Protein AF-A0A356AMN8-F1 (afdb_monomer_lite)

Sequence (104 aa):
RDRADRPEYNVKINVAVAFSNRNHLIEYYHNSSWLEHGGAPDKAARNAFVYQIDSYLKQTGKYNKNESKITFSDVEDCLILVISSFSNRTSYENQTKKAITNRG

Secondary structure (DSSP, 8-state):
---TTSPP--EEEEEEEEE-SS--EEEEEETTEE-TT--HHHHHHHHHHHHHHHHHHHHTT-SPTTPPPPPSHHHHTTEEEEEEEEESS--BSSTT-S-B----

pLDDT: mean 79.96, std 16.84, range [36.5, 96.31]

Structure (mmCIF, N/CA/C/O backbone):
data_AF-A0A356AMN8-F1
#
_entry.id   AF-A0A356AMN8-F1
#
loop_
_atom_site.group_PDB
_atom_site.id
_atom_site.type_symbol
_atom_site.label_atom_id
_atom_site.label_alt_id
_atom_site.label_comp_id
_atom_site.label_asym_id
_atom_site.label_entity_id
_atom_site.label_seq_id
_atom_site.pdbx_PDB_ins_code
_atom_site.Cartn_x
_atom_site.Cartn_y
_atom_site.Cartn_z
_atom_site.occupancy
_atom_site.B_iso_or_equiv
_atom_site.auth_seq_id
_atom_site.auth_comp_id
_atom_site.auth_asym_id
_atom_site.auth_atom_id
_atom_site.pdbx_PDB_model_num
ATOM 1 N N . ARG A 1 1 ? -5.422 4.372 -20.126 1.00 47.56 1 ARG A N 1
ATOM 2 C CA . ARG A 1 1 ? -5.051 4.524 -21.550 1.00 47.56 1 ARG A CA 1
ATOM 3 C C . ARG A 1 1 ? -4.633 5.967 -21.730 1.00 47.56 1 ARG A C 1
ATOM 5 O O . ARG A 1 1 ? -5.462 6.840 -21.503 1.00 47.56 1 ARG A O 1
ATOM 12 N N . ASP A 1 2 ? -3.364 6.191 -22.043 1.00 54.00 2 ASP A N 1
ATOM 13 C CA . ASP A 1 2 ? -2.848 7.537 -22.290 1.00 54.00 2 ASP A CA 1
ATOM 14 C C . ASP A 1 2 ? -3.370 8.088 -23.625 1.00 54.00 2 ASP A C 1
ATOM 16 O O . ASP A 1 2 ? -4.048 7.374 -24.376 1.00 54.00 2 ASP A O 1
ATOM 20 N N . ARG A 1 3 ? -3.104 9.376 -23.900 1.00 56.56 3 ARG A N 1
ATOM 21 C CA . ARG A 1 3 ? -3.487 10.030 -25.162 1.00 56.56 3 ARG A CA 1
ATOM 22 C C . ARG A 1 3 ? -3.078 9.172 -26.368 1.00 56.56 3 ARG A C 1
ATOM 24 O O . ARG A 1 3 ? -2.061 8.488 -26.340 1.00 56.56 3 ARG A O 1
ATOM 31 N N . ALA A 1 4 ? -3.867 9.244 -27.440 1.00 64.19 4 ALA A N 1
ATOM 32 C CA . ALA A 1 4 ? -3.695 8.421 -28.640 1.00 64.19 4 ALA A CA 1
ATOM 33 C C . ALA A 1 4 ? -2.342 8.607 -29.362 1.00 64.19 4 ALA A C 1
ATOM 35 O O . ALA A 1 4 ? -1.966 7.757 -30.161 1.00 64.19 4 ALA A O 1
ATOM 36 N N . ASP A 1 5 ? -1.620 9.695 -29.080 1.00 67.06 5 ASP A N 1
ATOM 37 C CA . ASP A 1 5 ? -0.280 10.000 -29.591 1.00 67.06 5 ASP A CA 1
ATOM 38 C C . ASP A 1 5 ? 0.854 9.412 -28.737 1.00 67.06 5 ASP A C 1
ATOM 40 O O . ASP A 1 5 ? 2.021 9.495 -29.126 1.00 67.06 5 ASP A O 1
ATOM 44 N N . ARG A 1 6 ? 0.543 8.807 -27.582 1.00 59.50 6 ARG A N 1
ATOM 45 C CA . ARG A 1 6 ? 1.538 8.132 -26.753 1.00 59.50 6 ARG A CA 1
ATOM 46 C C . ARG A 1 6 ? 1.618 6.643 -27.098 1.00 59.50 6 ARG A C 1
ATOM 48 O O . ARG A 1 6 ? 0.591 5.982 -27.241 1.00 59.50 6 ARG A O 1
ATOM 55 N N . PRO A 1 7 ? 2.839 6.096 -27.208 1.00 64.75 7 PRO A N 1
ATOM 56 C CA . PRO A 1 7 ? 3.034 4.664 -27.386 1.00 64.75 7 PRO A CA 1
ATOM 57 C C . PRO A 1 7 ? 2.413 3.888 -26.223 1.00 64.75 7 PRO A C 1
ATOM 59 O O . PRO A 1 7 ? 2.426 4.352 -25.083 1.00 64.75 7 PRO A O 1
ATOM 62 N N . GLU A 1 8 ? 1.886 2.702 -26.524 1.00 64.25 8 GLU A N 1
ATOM 63 C CA . GLU A 1 8 ? 1.116 1.911 -25.570 1.00 64.25 8 GLU A CA 1
ATOM 64 C C . GLU A 1 8 ? 1.927 1.599 -24.303 1.00 64.25 8 GLU A C 1
ATOM 66 O O . GLU A 1 8 ? 2.985 0.956 -24.332 1.00 64.25 8 GLU A O 1
ATOM 71 N N . TYR A 1 9 ? 1.416 2.091 -23.178 1.00 65.56 9 TYR A N 1
ATOM 72 C CA . TYR A 1 9 ? 1.983 1.868 -21.862 1.00 65.56 9 TYR A CA 1
ATOM 73 C C . TYR A 1 9 ? 1.262 0.695 -21.197 1.00 65.56 9 TYR A C 1
ATOM 75 O O . TYR A 1 9 ? 0.162 0.843 -20.662 1.00 65.56 9 TYR A O 1
ATOM 83 N N . ASN A 1 10 ? 1.887 -0.481 -21.262 1.00 72.62 10 ASN A N 1
ATOM 84 C CA . ASN A 1 10 ? 1.346 -1.705 -20.685 1.00 72.62 10 ASN A CA 1
ATOM 85 C C . ASN A 1 10 ? 1.927 -1.893 -19.287 1.00 72.62 10 ASN A C 1
ATOM 87 O O . ASN A 1 10 ? 3.120 -2.166 -19.136 1.00 72.62 10 ASN A O 1
ATOM 91 N N . VAL A 1 11 ? 1.070 -1.746 -18.276 1.00 77.88 11 VAL A N 1
ATOM 92 C CA . VAL A 1 11 ? 1.398 -2.014 -16.874 1.00 77.88 11 VAL A CA 1
ATOM 93 C C . VAL A 1 11 ? 0.580 -3.177 -16.365 1.00 77.88 11 VAL A C 1
ATOM 95 O O . VAL A 1 11 ? -0.647 -3.170 -16.440 1.00 77.88 11 VAL A O 1
ATOM 98 N N . LYS A 1 12 ? 1.272 -4.141 -15.769 1.00 84.25 12 LYS A N 1
ATOM 99 C CA . LYS A 1 12 ? 0.672 -5.189 -14.953 1.00 84.25 12 LYS A CA 1
ATOM 100 C C . LYS A 1 12 ? 1.027 -4.927 -13.498 1.00 84.25 12 LYS A C 1
ATOM 102 O O . LYS A 1 12 ? 2.201 -4.771 -13.180 1.00 84.25 12 LYS A O 1
ATOM 107 N N . ILE A 1 13 ? 0.030 -4.897 -12.623 1.00 85.88 13 ILE A N 1
ATOM 108 C CA . ILE A 1 13 ? 0.229 -4.778 -11.176 1.00 85.88 13 ILE A CA 1
ATOM 109 C C . ILE A 1 13 ? -0.357 -6.025 -10.531 1.00 85.88 13 ILE A C 1
ATOM 111 O O . ILE A 1 13 ? -1.516 -6.355 -10.762 1.00 85.88 13 ILE A O 1
ATOM 115 N N . ASN A 1 14 ? 0.450 -6.706 -9.730 1.00 90.19 14 ASN A N 1
ATOM 116 C CA . ASN A 1 14 ? 0.009 -7.755 -8.826 1.00 90.19 14 ASN A CA 1
ATOM 117 C C . ASN A 1 14 ? 0.113 -7.211 -7.403 1.00 90.19 14 ASN A C 1
ATOM 119 O O . ASN A 1 14 ? 1.122 -6.601 -7.047 1.00 90.19 14 ASN A O 1
ATOM 123 N N . VAL A 1 15 ? -0.924 -7.428 -6.603 1.00 90.50 15 VAL A N 1
ATOM 124 C CA . VAL A 1 15 ? -0.991 -6.959 -5.218 1.00 90.50 15 VAL A CA 1
ATOM 125 C C . VAL A 1 15 ? -1.383 -8.133 -4.334 1.00 90.50 15 VAL A C 1
ATOM 127 O O . VAL A 1 15 ? -2.389 -8.788 -4.599 1.00 90.50 15 VAL A O 1
ATOM 130 N N . ALA A 1 16 ? -0.598 -8.384 -3.292 1.00 93.88 16 ALA A N 1
ATOM 131 C CA . ALA A 1 16 ? -0.950 -9.270 -2.193 1.00 93.88 16 ALA A CA 1
ATOM 132 C C . ALA A 1 16 ? -1.164 -8.421 -0.938 1.00 93.88 16 ALA A C 1
ATOM 134 O O . ALA A 1 16 ? -0.323 -7.585 -0.607 1.00 93.88 16 ALA A O 1
ATOM 135 N N . VAL A 1 17 ? -2.296 -8.626 -0.266 1.00 94.00 17 VAL A N 1
ATOM 136 C CA . VAL A 1 17 ? -2.671 -7.889 0.942 1.00 94.00 17 VAL A CA 1
ATOM 137 C C . VAL A 1 17 ? -3.186 -8.847 2.008 1.00 94.00 17 VAL A C 1
ATOM 139 O O . VAL A 1 17 ? -3.975 -9.746 1.711 1.00 94.00 17 VAL A O 1
ATOM 142 N N . ALA A 1 18 ? -2.757 -8.641 3.248 1.00 95.06 18 ALA A N 1
ATOM 143 C CA . ALA A 1 18 ? -3.308 -9.291 4.426 1.00 95.06 18 ALA A CA 1
ATOM 144 C C . ALA A 1 18 ? -3.225 -8.357 5.639 1.00 95.06 18 ALA A C 1
ATOM 146 O O . ALA A 1 18 ? -2.410 -7.436 5.670 1.00 95.06 18 ALA A O 1
ATOM 147 N N . PHE A 1 19 ? -4.051 -8.631 6.647 1.00 93.31 19 PHE A N 1
ATOM 148 C CA . PHE A 1 19 ? -3.935 -8.005 7.959 1.00 93.31 19 PHE A CA 1
ATOM 149 C C . PHE A 1 19 ? -3.379 -9.014 8.961 1.00 93.31 19 PHE A C 1
ATOM 151 O O . PHE A 1 19 ? -3.815 -10.167 8.991 1.00 93.31 19 PHE A O 1
ATOM 158 N N . SER A 1 20 ? -2.421 -8.590 9.777 1.00 93.25 20 SER A N 1
ATOM 159 C CA . SER A 1 20 ? -1.797 -9.410 10.813 1.00 93.25 20 SER A CA 1
ATOM 160 C C . SER A 1 20 ? -1.642 -8.598 12.090 1.00 93.25 20 SER A C 1
ATOM 162 O O . SER A 1 20 ? -1.251 -7.441 12.066 1.00 93.25 20 SER A O 1
ATOM 164 N N . ASN A 1 21 ? -1.929 -9.219 13.231 1.00 92.38 21 ASN A N 1
ATOM 165 C CA . ASN A 1 21 ? -1.728 -8.619 14.551 1.00 92.38 21 ASN A CA 1
ATOM 166 C C . ASN A 1 21 ? -0.333 -8.900 15.136 1.00 92.38 21 ASN A C 1
ATOM 168 O O . ASN A 1 21 ? -0.090 -8.600 16.302 1.00 92.38 21 ASN A O 1
ATOM 172 N N . ARG A 1 22 ? 0.552 -9.547 14.368 1.00 91.75 22 ARG A N 1
ATOM 173 C CA . ARG A 1 22 ? 1.898 -9.947 14.816 1.00 91.75 22 ARG A CA 1
ATOM 174 C C . ARG A 1 22 ? 3.011 -9.362 13.965 1.00 91.75 22 ARG A C 1
ATOM 176 O O . ARG A 1 22 ? 4.111 -9.152 14.463 1.00 91.75 22 ARG A O 1
ATOM 183 N N . ASN A 1 23 ? 2.750 -9.165 12.680 1.00 90.06 23 ASN A N 1
ATOM 184 C CA . ASN A 1 23 ? 3.764 -8.810 11.703 1.00 90.06 23 ASN A CA 1
ATOM 185 C C . ASN A 1 23 ? 3.208 -7.729 10.782 1.00 90.06 23 ASN A C 1
ATOM 187 O O . ASN A 1 23 ? 2.105 -7.886 10.269 1.00 90.06 23 ASN A O 1
ATOM 191 N N . HIS A 1 24 ? 4.003 -6.697 10.527 1.00 91.94 24 HIS A N 1
ATOM 192 C CA . HIS A 1 24 ? 3.777 -5.761 9.433 1.00 91.94 24 HIS A CA 1
ATOM 193 C C . HIS A 1 24 ? 4.854 -5.988 8.369 1.00 91.94 24 HIS A C 1
ATOM 195 O O . HIS A 1 24 ? 5.978 -6.386 8.687 1.00 91.94 24 HIS A O 1
ATOM 201 N N . LEU A 1 25 ? 4.509 -5.766 7.105 1.00 92.62 25 LEU A N 1
ATOM 202 C CA . LEU A 1 25 ? 5.456 -5.821 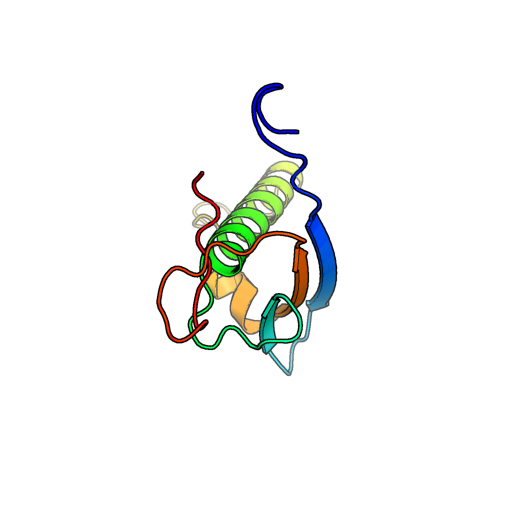5.994 1.00 92.62 25 LEU A CA 1
ATOM 203 C C . LEU A 1 25 ? 4.910 -4.988 4.843 1.00 92.62 25 LEU A C 1
ATOM 205 O O . LEU A 1 25 ? 3.792 -5.224 4.398 1.00 92.62 25 LEU A O 1
ATOM 209 N N . ILE A 1 26 ? 5.699 -4.051 4.328 1.00 92.06 26 ILE A N 1
ATOM 210 C CA . ILE A 1 26 ? 5.331 -3.277 3.145 1.00 92.06 26 ILE A CA 1
ATOM 211 C C . ILE A 1 26 ? 6.493 -3.326 2.161 1.00 92.06 26 ILE A C 1
ATOM 213 O O . ILE A 1 26 ? 7.563 -2.781 2.422 1.00 92.06 26 ILE A O 1
ATOM 217 N N . GLU A 1 27 ? 6.273 -3.968 1.019 1.00 91.50 27 GLU A N 1
ATOM 218 C CA . GLU A 1 27 ? 7.283 -4.119 -0.023 1.00 91.50 27 GLU A CA 1
ATOM 219 C C . GLU A 1 27 ? 6.731 -3.735 -1.392 1.00 91.50 27 GLU A C 1
ATOM 221 O O . GLU A 1 27 ? 5.632 -4.124 -1.803 1.00 91.50 27 GLU A O 1
ATOM 226 N N . TYR A 1 28 ? 7.546 -2.993 -2.135 1.00 89.56 28 TYR A N 1
ATOM 227 C CA . TYR A 1 28 ? 7.236 -2.580 -3.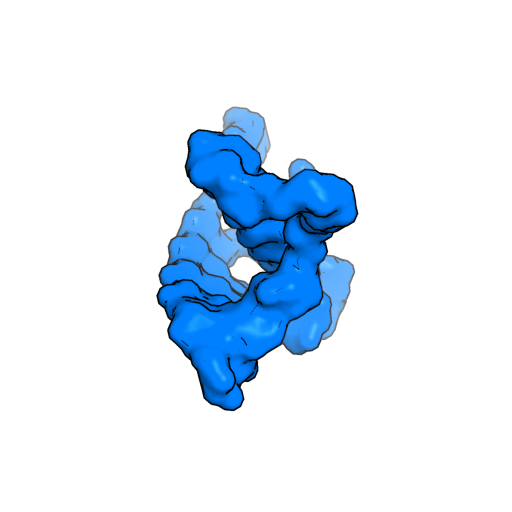492 1.00 89.56 28 TYR A CA 1
ATOM 228 C C . TYR A 1 28 ? 8.306 -3.108 -4.437 1.00 89.56 28 TYR A C 1
ATOM 230 O O . TYR A 1 28 ? 9.504 -2.910 -4.233 1.00 89.56 28 TYR A O 1
ATOM 238 N N . TYR A 1 29 ? 7.854 -3.744 -5.507 1.00 88.38 29 TYR A N 1
ATOM 239 C CA . TYR A 1 29 ? 8.681 -4.272 -6.572 1.00 88.38 29 TYR A CA 1
ATOM 240 C C . TYR A 1 29 ? 8.233 -3.699 -7.909 1.00 88.38 29 TYR A C 1
ATOM 242 O O . TYR A 1 29 ? 7.038 -3.540 -8.197 1.00 88.38 29 TYR A O 1
ATOM 250 N N . HIS A 1 30 ? 9.209 -3.429 -8.763 1.00 85.56 30 HIS A N 1
ATOM 251 C CA . HIS A 1 30 ? 8.966 -3.065 -10.144 1.00 85.56 30 HIS A CA 1
ATOM 252 C C . HIS A 1 30 ? 9.988 -3.717 -11.061 1.00 85.56 30 HIS A C 1
ATOM 254 O O . HIS A 1 30 ? 11.188 -3.583 -10.832 1.00 85.56 30 HIS A O 1
ATOM 260 N N . ASN A 1 31 ? 9.525 -4.415 -12.101 1.00 85.19 31 ASN A N 1
ATOM 261 C CA . ASN A 1 31 ? 10.387 -5.150 -13.030 1.00 85.19 31 ASN A CA 1
ATOM 262 C C . ASN A 1 31 ? 11.422 -6.013 -12.280 1.00 85.19 31 ASN A C 1
ATOM 264 O O . ASN A 1 31 ? 12.626 -5.944 -12.530 1.00 85.19 31 ASN A O 1
ATOM 268 N N . SER A 1 32 ? 10.930 -6.770 -11.293 1.00 81.44 32 SER A N 1
ATOM 269 C CA . SER A 1 32 ? 11.713 -7.627 -10.387 1.00 81.44 32 SER A CA 1
ATOM 270 C C . SER A 1 32 ? 12.757 -6.913 -9.516 1.00 81.44 32 SER A C 1
ATOM 272 O O . SER A 1 32 ? 13.544 -7.575 -8.848 1.00 81.44 32 SER A O 1
ATOM 274 N N . SER A 1 33 ? 12.773 -5.580 -9.491 1.00 80.25 33 SER A N 1
ATOM 275 C CA . SER A 1 33 ? 13.661 -4.787 -8.637 1.00 80.25 33 SER A CA 1
ATOM 276 C C . SER A 1 33 ? 12.907 -4.306 -7.402 1.00 80.25 33 SER A C 1
ATOM 278 O O . SER A 1 33 ? 11.793 -3.794 -7.521 1.00 80.25 33 SER A O 1
ATOM 280 N N . TRP A 1 34 ? 13.511 -4.466 -6.226 1.00 80.69 34 TRP A N 1
ATOM 281 C CA . TRP A 1 34 ? 12.973 -3.938 -4.974 1.00 80.69 34 TRP A CA 1
ATOM 282 C C . TRP A 1 34 ? 13.144 -2.417 -4.911 1.00 80.69 34 TRP A C 1
ATOM 284 O O . TRP A 1 34 ? 14.212 -1.888 -5.226 1.00 80.69 34 TRP A O 1
ATOM 294 N N . LEU A 1 35 ? 12.085 -1.716 -4.515 1.00 78.50 35 LEU A N 1
ATOM 295 C CA . LEU A 1 35 ? 12.065 -0.264 -4.370 1.00 78.50 35 LEU A CA 1
ATOM 296 C C . LEU A 1 35 ? 12.264 0.100 -2.895 1.00 78.50 35 LEU A C 1
ATOM 298 O O . LEU A 1 35 ? 11.304 0.310 -2.159 1.00 78.50 35 LEU A O 1
ATOM 302 N N . GLU A 1 36 ? 13.527 0.183 -2.480 1.00 67.31 36 GLU A N 1
ATOM 303 C CA . GLU A 1 36 ? 13.944 0.443 -1.091 1.00 67.31 36 GLU A CA 1
ATOM 304 C C . GLU A 1 36 ? 13.377 1.748 -0.499 1.00 67.31 36 GLU A C 1
ATOM 306 O O . GLU A 1 36 ? 13.115 1.827 0.697 1.00 67.31 36 GLU A O 1
ATOM 311 N N . HIS A 1 37 ? 13.156 2.778 -1.323 1.00 64.50 37 HIS A N 1
ATOM 312 C CA . HIS A 1 37 ? 12.594 4.061 -0.876 1.00 64.50 37 HIS A CA 1
ATOM 313 C C . HIS A 1 37 ? 11.128 4.247 -1.295 1.00 64.50 37 HIS A C 1
ATOM 315 O O . HIS A 1 37 ? 10.596 5.358 -1.226 1.00 64.50 37 HIS A O 1
ATOM 321 N N . GLY A 1 38 ? 10.465 3.177 -1.748 1.00 62.88 38 GLY A N 1
ATOM 322 C CA . GLY A 1 38 ? 9.108 3.251 -2.276 1.00 62.88 38 GLY A CA 1
ATOM 323 C C . GLY A 1 38 ? 9.024 4.185 -3.488 1.00 62.88 38 GLY A C 1
ATOM 324 O O . GLY A 1 38 ? 9.834 4.118 -4.407 1.00 62.88 38 GLY A O 1
ATOM 325 N N . GLY A 1 39 ? 8.005 5.041 -3.537 1.00 72.31 39 GLY A N 1
ATOM 326 C CA . GLY A 1 39 ? 7.814 6.001 -4.628 1.00 72.31 39 GLY A CA 1
ATOM 327 C C . GLY A 1 39 ? 6.338 6.269 -4.887 1.00 72.31 39 GLY A C 1
ATOM 328 O O . GLY A 1 39 ? 5.525 6.309 -3.961 1.00 72.31 39 GLY A O 1
ATOM 329 N N . ALA A 1 40 ? 5.961 6.424 -6.156 1.00 71.81 40 ALA A N 1
ATOM 330 C CA . ALA A 1 40 ? 4.557 6.533 -6.543 1.00 71.81 40 ALA A CA 1
ATOM 331 C C . ALA A 1 40 ? 3.675 5.360 -6.054 1.00 71.81 40 ALA A C 1
ATOM 333 O O . ALA A 1 40 ? 2.558 5.648 -5.618 1.00 71.81 40 ALA A O 1
ATOM 334 N N . PRO A 1 41 ? 4.133 4.086 -6.054 1.00 76.19 41 PRO A N 1
ATOM 335 C CA . PRO A 1 41 ? 3.335 2.974 -5.532 1.00 76.19 41 PRO A CA 1
ATOM 336 C C . PRO A 1 41 ? 3.005 3.116 -4.042 1.00 76.19 41 PRO A C 1
ATOM 338 O O . PRO A 1 41 ? 1.863 2.888 -3.655 1.00 76.19 41 PRO A O 1
ATOM 341 N N . ASP A 1 42 ? 3.967 3.567 -3.230 1.00 83.19 42 ASP A N 1
ATOM 342 C CA . ASP A 1 42 ? 3.771 3.747 -1.788 1.00 83.19 42 ASP A CA 1
ATOM 343 C C . ASP A 1 42 ? 2.766 4.856 -1.481 1.00 83.19 42 ASP A C 1
ATOM 345 O O . ASP A 1 42 ? 1.771 4.633 -0.793 1.00 83.19 42 ASP A O 1
ATOM 349 N N . LYS A 1 43 ? 2.941 6.034 -2.088 1.00 84.94 43 LYS A N 1
ATOM 350 C CA . LYS A 1 43 ? 1.998 7.151 -1.916 1.00 84.94 43 LYS A CA 1
ATOM 351 C C . LYS A 1 43 ? 0.582 6.777 -2.356 1.00 84.94 43 LYS A C 1
ATOM 353 O O . LYS A 1 43 ? -0.388 7.169 -1.709 1.00 84.94 43 LYS A O 1
ATOM 358 N N . ALA A 1 44 ? 0.457 6.034 -3.457 1.00 84.56 44 ALA A N 1
ATOM 359 C CA . ALA A 1 44 ? -0.832 5.564 -3.948 1.00 84.56 44 ALA A CA 1
ATOM 360 C C . ALA A 1 44 ? -1.483 4.576 -2.971 1.00 84.56 44 ALA A C 1
ATOM 362 O O . ALA A 1 44 ? -2.659 4.745 -2.649 1.00 84.56 44 ALA A O 1
ATOM 363 N N . ALA A 1 45 ? -0.725 3.601 -2.460 1.00 87.38 45 ALA A N 1
ATOM 364 C CA . ALA A 1 45 ? -1.213 2.643 -1.474 1.00 87.38 45 ALA A CA 1
ATOM 365 C C . ALA A 1 45 ? -1.671 3.350 -0.191 1.00 87.38 45 ALA A C 1
ATOM 367 O O . ALA A 1 45 ? -2.816 3.170 0.224 1.00 87.38 45 ALA A O 1
ATOM 368 N N . ARG A 1 46 ? -0.832 4.230 0.376 1.00 91.31 46 ARG A N 1
ATOM 369 C CA . ARG A 1 46 ? -1.149 4.994 1.594 1.00 91.31 46 ARG A CA 1
ATOM 370 C C . ARG A 1 46 ? -2.465 5.757 1.470 1.00 91.31 46 ARG A C 1
ATOM 372 O O . ARG A 1 46 ? -3.347 5.634 2.320 1.00 91.31 46 ARG A O 1
ATOM 379 N N . ASN A 1 47 ? -2.630 6.494 0.374 1.00 90.69 47 ASN A N 1
ATOM 380 C CA . ASN A 1 47 ? -3.847 7.261 0.121 1.00 90.69 47 ASN A CA 1
ATOM 381 C C . ASN A 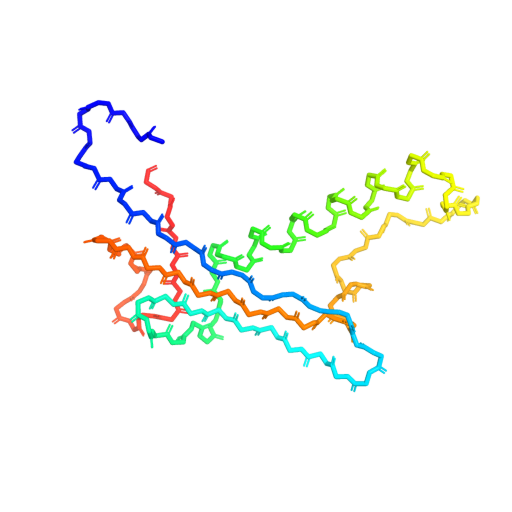1 47 ? -5.075 6.363 -0.080 1.00 90.69 47 ASN A C 1
ATOM 383 O O . ASN A 1 47 ? -6.143 6.672 0.448 1.00 90.69 47 ASN A O 1
ATOM 387 N N . ALA A 1 48 ? -4.935 5.264 -0.828 1.00 90.75 48 ALA A N 1
ATOM 388 C CA . ALA A 1 48 ? -6.038 4.353 -1.118 1.00 90.75 48 ALA A CA 1
ATOM 389 C C . ALA A 1 48 ? -6.564 3.660 0.148 1.00 90.75 48 ALA A C 1
ATOM 391 O O . ALA A 1 48 ? -7.777 3.627 0.357 1.00 90.75 48 ALA A O 1
ATOM 392 N N . PHE A 1 49 ? -5.672 3.166 1.015 1.00 93.44 49 PHE A N 1
ATOM 393 C CA . PHE A 1 49 ? -6.064 2.515 2.270 1.00 93.44 49 PHE A CA 1
ATOM 394 C C . PHE A 1 49 ? -6.794 3.475 3.205 1.00 93.44 49 PHE A C 1
ATOM 396 O O . PHE A 1 49 ? -7.904 3.171 3.642 1.00 93.44 49 PHE A O 1
ATOM 403 N N . VAL A 1 50 ? -6.221 4.658 3.453 1.00 94.69 50 VAL A N 1
ATOM 404 C CA . VAL A 1 50 ? -6.861 5.669 4.307 1.00 94.69 50 VAL A CA 1
ATOM 405 C C . VAL A 1 50 ? -8.225 6.059 3.748 1.00 94.69 50 VAL A C 1
ATOM 407 O O . VAL A 1 50 ? -9.196 6.108 4.496 1.00 94.69 50 VAL A O 1
ATOM 410 N N . TYR A 1 51 ? -8.322 6.312 2.439 1.00 94.19 51 TYR A N 1
ATOM 411 C CA . TYR A 1 51 ? -9.582 6.698 1.806 1.00 94.19 51 TYR A CA 1
ATOM 412 C C . TYR A 1 51 ? -10.658 5.615 1.944 1.00 94.19 51 TYR A C 1
ATOM 414 O O . TYR A 1 51 ? -11.778 5.909 2.366 1.00 94.19 51 TYR A O 1
ATOM 422 N N . GLN A 1 52 ? -10.326 4.367 1.606 1.00 94.06 52 GLN A N 1
ATOM 423 C CA . GLN A 1 52 ? -11.307 3.288 1.590 1.00 94.06 52 GLN A CA 1
ATOM 424 C C . GLN A 1 52 ? -11.773 2.919 3.004 1.00 94.06 52 GLN A C 1
ATOM 426 O O . GLN A 1 52 ? -12.968 2.696 3.208 1.00 94.06 52 GLN A O 1
ATOM 431 N N . ILE A 1 53 ? -10.862 2.896 3.982 1.00 94.31 53 ILE A N 1
ATOM 432 C CA . ILE A 1 53 ? -11.201 2.575 5.374 1.00 94.31 53 ILE A CA 1
ATOM 433 C C . ILE A 1 53 ? -11.996 3.719 6.015 1.00 94.31 53 ILE A C 1
ATOM 435 O O . ILE A 1 53 ? -13.039 3.456 6.606 1.00 94.31 53 ILE A O 1
ATOM 439 N N . ASP A 1 54 ? -11.588 4.981 5.835 1.00 95.31 54 ASP A N 1
ATOM 440 C CA . ASP A 1 54 ? -12.350 6.154 6.305 1.00 95.31 54 ASP A CA 1
ATOM 441 C C . ASP A 1 54 ? -13.784 6.147 5.752 1.00 95.31 54 ASP A C 1
ATOM 443 O O . ASP A 1 54 ? -14.754 6.336 6.489 1.00 95.31 54 ASP A O 1
ATOM 447 N N . SER A 1 55 ? -13.930 5.872 4.452 1.00 95.56 55 SER A N 1
ATOM 448 C CA . SER A 1 55 ? -15.235 5.766 3.794 1.00 95.56 55 SER A CA 1
ATOM 449 C C . SER A 1 55 ? -16.086 4.644 4.395 1.00 95.56 55 SER A C 1
ATOM 451 O O . SER A 1 55 ? -17.257 4.861 4.713 1.00 95.56 55 SER A O 1
ATOM 453 N N . TYR A 1 56 ? -15.500 3.467 4.625 1.00 95.81 56 TYR A N 1
ATOM 454 C CA . TYR A 1 56 ? -16.189 2.339 5.251 1.00 95.81 56 TYR A CA 1
ATOM 455 C C . TYR A 1 56 ? -16.626 2.643 6.692 1.00 95.81 56 TYR A C 1
ATOM 457 O O . TYR A 1 56 ? -17.779 2.386 7.050 1.00 95.81 56 TYR A O 1
ATOM 465 N N . LEU A 1 57 ? -15.749 3.231 7.511 1.00 94.75 57 LEU A N 1
ATOM 466 C CA . LEU A 1 57 ? -16.047 3.590 8.903 1.00 94.75 57 LEU A CA 1
ATOM 467 C C . LEU A 1 57 ? -17.189 4.608 8.991 1.00 94.75 57 LEU A C 1
ATOM 469 O O . LEU A 1 57 ? -18.080 4.464 9.830 1.00 94.75 57 LEU A O 1
ATOM 473 N N . LYS A 1 58 ? -17.209 5.598 8.089 1.00 93.69 58 LYS A N 1
ATOM 474 C CA . LYS A 1 58 ? -18.306 6.573 7.977 1.00 93.69 58 LYS A CA 1
ATOM 475 C C . LYS A 1 58 ? -19.620 5.916 7.577 1.00 93.69 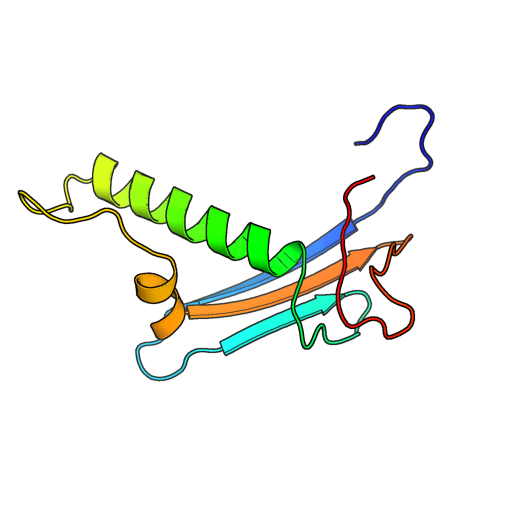58 LYS A C 1
ATOM 477 O O . LYS A 1 58 ? -20.631 6.144 8.232 1.00 93.69 58 LYS A O 1
ATOM 482 N N . GLN A 1 59 ? -19.606 5.090 6.530 1.00 95.50 59 GLN A N 1
ATOM 483 C CA . GLN A 1 59 ? -20.811 4.425 6.020 1.00 95.50 59 GLN A CA 1
ATOM 484 C C . GLN A 1 59 ? -21.432 3.467 7.041 1.00 95.50 59 GLN A C 1
ATOM 486 O O . GLN A 1 59 ? -22.649 3.320 7.092 1.00 95.50 59 GLN A O 1
ATOM 491 N N . THR A 1 60 ? -20.605 2.832 7.870 1.00 96.31 60 THR A N 1
ATOM 492 C CA . THR A 1 60 ? -21.048 1.862 8.881 1.00 96.31 60 THR A CA 1
ATOM 493 C C . THR A 1 60 ? -21.250 2.469 10.270 1.00 96.31 60 THR A C 1
ATOM 495 O O . THR A 1 60 ? -21.551 1.735 11.213 1.00 96.31 60 THR A O 1
ATOM 498 N N . GLY A 1 61 ? -21.092 3.791 10.414 1.00 93.94 61 GLY A N 1
ATOM 499 C CA . GLY A 1 61 ? -21.264 4.495 11.687 1.00 93.94 61 GLY A CA 1
ATOM 500 C C . GLY A 1 61 ? -20.302 4.019 12.779 1.00 93.94 61 GLY A C 1
ATOM 501 O O . GLY A 1 61 ? -20.679 3.970 13.946 1.00 93.94 61 GLY A O 1
ATOM 502 N N . LYS A 1 62 ? -19.086 3.604 12.403 1.00 94.19 62 LYS A N 1
ATOM 503 C CA . LYS A 1 62 ? -18.090 3.032 13.325 1.00 94.19 62 LYS A CA 1
ATOM 504 C C . LYS A 1 62 ? -17.216 4.074 14.015 1.00 94.19 62 LYS A C 1
ATOM 506 O O . LYS A 1 62 ? -16.542 3.723 14.973 1.00 94.19 62 LYS A O 1
ATOM 511 N N . TYR A 1 63 ? -17.247 5.325 13.557 1.00 94.12 63 TYR A N 1
ATOM 512 C CA . TYR A 1 63 ? -16.606 6.430 14.264 1.00 94.12 63 TYR A CA 1
ATOM 513 C C . TYR A 1 63 ? -17.369 6.780 15.540 1.00 94.12 63 TYR A C 1
ATOM 515 O O . TYR A 1 63 ? -18.573 7.050 15.504 1.00 94.12 63 TYR A O 1
ATOM 523 N N . ASN A 1 64 ? -16.657 6.827 16.662 1.00 90.69 64 ASN A N 1
ATOM 524 C CA . ASN A 1 64 ? -17.195 7.321 17.919 1.00 90.69 64 ASN A CA 1
ATOM 525 C C . ASN A 1 64 ? -17.321 8.850 17.900 1.00 90.69 64 ASN A C 1
ATOM 527 O O . ASN A 1 64 ? -16.702 9.564 17.105 1.00 90.69 64 ASN A O 1
ATOM 531 N N . LYS A 1 65 ? -18.134 9.383 18.816 1.00 89.12 65 LYS A N 1
ATOM 532 C CA . LYS A 1 65 ? -18.295 10.831 18.968 1.00 89.12 65 LYS A CA 1
ATOM 533 C C . LYS A 1 65 ? -16.946 11.454 19.349 1.00 89.12 65 LYS A C 1
ATOM 535 O O . LYS A 1 65 ? -16.370 11.079 20.365 1.00 89.12 65 LYS A O 1
ATOM 540 N N . ASN A 1 66 ? -16.500 12.435 18.562 1.00 88.75 66 ASN A N 1
ATOM 541 C CA . ASN A 1 66 ? -15.201 13.116 18.683 1.00 88.75 66 ASN A CA 1
ATOM 542 C C . ASN A 1 66 ? -13.972 12.270 18.303 1.00 88.75 66 ASN A C 1
ATOM 544 O O . ASN A 1 66 ? -12.854 12.640 18.654 1.00 88.75 66 ASN A O 1
ATOM 548 N N . GLU A 1 67 ? -14.150 11.156 17.593 1.00 91.00 67 GLU A N 1
ATOM 549 C CA . GLU A 1 67 ? -13.023 10.392 17.064 1.00 91.00 67 GLU A CA 1
ATOM 550 C C . GLU A 1 67 ? -12.434 11.071 15.819 1.00 91.00 67 GLU A C 1
ATOM 552 O O . GLU A 1 67 ? -13.159 11.536 14.934 1.00 91.00 67 GLU A O 1
ATOM 557 N N . SER A 1 68 ? -11.105 11.155 15.769 1.00 93.19 68 SER A N 1
ATOM 558 C CA . SER A 1 68 ? -10.382 11.716 14.628 1.00 93.19 68 SER A CA 1
ATOM 559 C C . SER A 1 68 ? -10.456 10.791 13.414 1.00 93.19 68 SER A C 1
ATOM 561 O O . SER A 1 68 ? -10.639 9.580 13.530 1.00 93.19 68 SER A O 1
ATOM 563 N N . LYS A 1 69 ? -10.265 11.365 12.223 1.00 93.19 69 LYS A N 1
ATOM 564 C CA . LYS A 1 69 ? -10.124 10.587 10.989 1.00 93.19 69 LYS A CA 1
ATOM 565 C C . LYS A 1 69 ? -8.958 9.598 11.117 1.00 93.19 69 LYS A C 1
ATOM 567 O O . LYS A 1 69 ? -7.899 9.969 11.617 1.00 93.19 69 LYS A O 1
ATOM 572 N N . ILE A 1 70 ? -9.145 8.392 10.580 1.00 94.25 70 ILE A N 1
ATOM 573 C CA . ILE A 1 70 ? -8.100 7.364 10.524 1.00 94.25 70 ILE A CA 1
ATOM 574 C C . ILE A 1 70 ? -6.899 7.858 9.704 1.00 94.25 70 ILE A C 1
ATOM 576 O O . ILE A 1 70 ? -7.051 8.491 8.651 1.00 94.25 70 ILE A O 1
ATOM 580 N N . THR A 1 71 ? -5.703 7.568 10.189 1.00 95.19 71 THR A N 1
ATOM 581 C CA . THR A 1 71 ? -4.425 7.869 9.546 1.00 95.19 71 THR A CA 1
ATOM 582 C C . THR A 1 71 ? -3.830 6.611 8.919 1.00 95.19 71 THR A C 1
ATOM 584 O O . THR A 1 71 ? -4.308 5.502 9.141 1.00 95.19 71 THR A O 1
ATOM 587 N N . PHE A 1 72 ? -2.785 6.753 8.098 1.00 92.69 72 PHE A N 1
ATOM 588 C CA . PHE A 1 72 ? -2.130 5.561 7.554 1.00 92.69 72 PHE A CA 1
ATOM 589 C C . PHE A 1 72 ? -1.396 4.769 8.638 1.00 92.69 72 PHE A C 1
ATOM 591 O O . PHE A 1 72 ? -1.388 3.550 8.558 1.00 92.69 72 PHE A O 1
ATOM 598 N N . SER A 1 73 ? -0.844 5.430 9.659 1.00 92.38 73 SER A N 1
ATOM 599 C CA . SER A 1 73 ? -0.158 4.755 10.768 1.00 92.38 73 SER A CA 1
ATOM 600 C C . SER A 1 73 ? -1.083 3.790 11.515 1.00 92.38 73 SER A C 1
ATOM 602 O O . SER A 1 73 ? -0.659 2.691 11.846 1.00 92.38 73 SER A O 1
ATOM 604 N N . ASP A 1 74 ? -2.370 4.133 11.651 1.00 91.38 74 ASP A N 1
ATOM 605 C CA . ASP A 1 74 ? -3.380 3.245 12.251 1.00 91.38 74 ASP A CA 1
ATOM 606 C C . ASP A 1 74 ? -3.603 1.947 11.444 1.00 91.38 74 ASP A C 1
ATOM 608 O O . ASP A 1 74 ? -4.129 0.963 11.962 1.00 91.38 74 ASP A O 1
ATOM 612 N N . VAL A 1 75 ? -3.235 1.941 10.158 1.00 92.00 75 VAL A N 1
ATOM 613 C CA . VAL A 1 75 ? -3.359 0.794 9.244 1.00 92.00 75 VAL A CA 1
ATOM 614 C C . VAL A 1 75 ? -2.019 0.071 9.088 1.00 92.00 75 VAL A C 1
ATOM 616 O O . VAL A 1 75 ? -1.987 -1.157 9.061 1.00 92.00 75 VAL A O 1
ATOM 619 N N . GLU A 1 76 ? -0.925 0.830 8.990 1.00 91.62 76 GLU A N 1
ATOM 620 C CA . GLU A 1 76 ? 0.450 0.378 8.734 1.00 91.62 76 GLU A CA 1
ATOM 621 C C . GLU A 1 76 ? 0.891 -0.707 9.720 1.00 91.62 76 GLU A C 1
ATOM 623 O O . GLU A 1 76 ? 1.418 -1.735 9.296 1.00 91.62 76 GLU A O 1
ATOM 628 N N . ASP A 1 77 ? 0.571 -0.538 11.004 1.00 88.69 77 ASP A N 1
ATOM 629 C CA . ASP A 1 77 ? 0.971 -1.450 12.082 1.00 88.69 77 ASP A CA 1
ATOM 630 C C . ASP A 1 77 ? 0.451 -2.886 11.916 1.00 88.69 77 ASP A C 1
ATOM 632 O O . ASP A 1 77 ? 1.051 -3.833 12.432 1.00 88.69 77 ASP A O 1
ATOM 636 N N . CYS A 1 78 ? -0.657 -3.069 11.196 1.00 92.38 78 CYS A N 1
ATOM 637 C CA . CYS A 1 78 ? -1.281 -4.374 10.987 1.00 92.38 78 CYS A CA 1
ATOM 638 C C . CYS A 1 78 ? -1.291 -4.822 9.522 1.00 92.38 78 CYS A C 1
ATOM 640 O O . CYS A 1 78 ? -1.919 -5.831 9.195 1.00 92.38 78 CYS A O 1
ATOM 642 N N . LEU A 1 79 ? -0.618 -4.090 8.632 1.00 94.62 79 LEU A N 1
ATOM 643 C CA . LEU A 1 79 ? -0.674 -4.318 7.193 1.00 94.62 79 LEU A CA 1
ATOM 644 C C . LEU A 1 79 ? 0.496 -5.182 6.705 1.00 94.62 79 LEU A C 1
ATOM 646 O O . LEU A 1 79 ? 1.668 -4.876 6.926 1.00 94.62 79 LEU A O 1
ATOM 650 N N . ILE A 1 80 ? 0.165 -6.237 5.963 1.00 94.88 80 ILE A N 1
ATOM 651 C CA . ILE A 1 80 ? 1.092 -6.952 5.083 1.00 94.88 80 ILE A CA 1
ATOM 652 C C . ILE A 1 80 ? 0.693 -6.615 3.646 1.00 94.88 80 ILE A C 1
ATOM 654 O O . ILE A 1 80 ? -0.388 -6.993 3.194 1.00 94.88 80 ILE A O 1
ATOM 658 N N . LEU A 1 81 ? 1.555 -5.900 2.931 1.00 93.69 81 LEU A N 1
ATOM 659 C CA . LEU A 1 81 ? 1.338 -5.429 1.571 1.00 93.69 81 LEU A CA 1
ATOM 660 C C . LEU A 1 81 ? 2.569 -5.708 0.712 1.00 93.69 81 LEU A C 1
ATOM 662 O O . LEU A 1 81 ? 3.648 -5.176 0.958 1.00 93.69 81 LEU A O 1
ATOM 666 N N 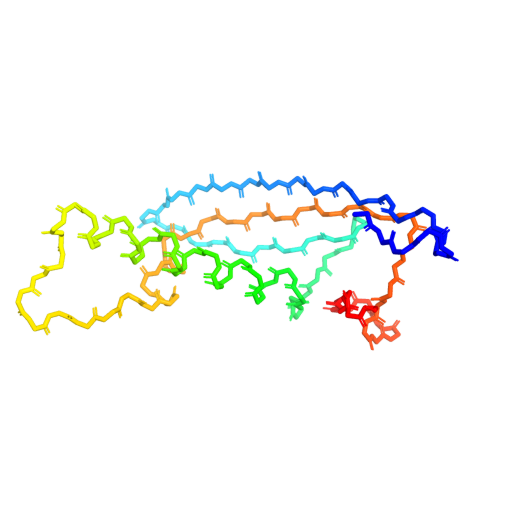. VAL A 1 82 ? 2.379 -6.480 -0.354 1.00 92.56 82 VAL A N 1
ATOM 667 C CA . VAL A 1 82 ? 3.399 -6.687 -1.384 1.00 92.56 82 VAL A CA 1
ATOM 668 C C . VAL A 1 82 ? 2.819 -6.284 -2.728 1.00 92.56 82 VAL A C 1
ATOM 670 O O . VAL A 1 82 ? 1.852 -6.881 -3.207 1.00 92.56 82 VAL A O 1
ATOM 673 N N . ILE A 1 83 ? 3.409 -5.270 -3.354 1.00 90.44 83 ILE A N 1
ATOM 674 C CA . ILE A 1 83 ? 3.029 -4.824 -4.697 1.00 90.44 83 ILE A CA 1
ATOM 675 C C . ILE A 1 83 ? 4.156 -5.161 -5.656 1.00 90.44 83 ILE A C 1
ATOM 677 O O . ILE A 1 83 ? 5.276 -4.695 -5.489 1.00 90.44 83 ILE A O 1
ATOM 681 N N . SER A 1 84 ? 3.849 -5.915 -6.705 1.00 89.81 84 SER A N 1
ATOM 682 C CA . SER A 1 84 ? 4.780 -6.216 -7.788 1.00 89.81 84 SER A CA 1
ATOM 683 C C . SER A 1 84 ? 4.222 -5.718 -9.107 1.00 89.81 84 SER A C 1
ATOM 685 O O . SER A 1 84 ? 3.187 -6.186 -9.586 1.00 89.81 84 SER A O 1
ATOM 687 N N . SER A 1 85 ? 4.906 -4.745 -9.693 1.00 85.69 85 SER A N 1
ATOM 688 C CA . SER A 1 85 ? 4.518 -4.132 -10.957 1.00 85.69 85 SER A CA 1
ATOM 689 C C . SER A 1 85 ? 5.496 -4.482 -12.076 1.00 85.69 85 SER A C 1
ATOM 691 O O . SER A 1 85 ? 6.694 -4.633 -11.856 1.00 85.69 85 SER A O 1
ATOM 693 N N . PHE A 1 86 ? 4.983 -4.605 -13.293 1.00 83.69 86 PHE A N 1
ATOM 694 C CA 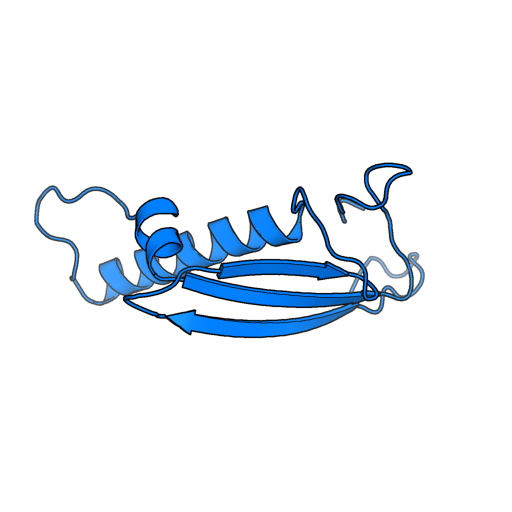. PHE A 1 86 ? 5.765 -4.799 -14.507 1.00 83.69 86 PHE A CA 1
ATOM 695 C C . PHE A 1 86 ? 5.312 -3.806 -15.564 1.00 83.69 86 PHE A C 1
ATOM 697 O O . PHE A 1 86 ? 4.107 -3.634 -15.766 1.00 83.69 86 PHE A O 1
ATOM 704 N N . SER A 1 87 ? 6.261 -3.170 -16.246 1.00 78.81 87 SER A N 1
ATOM 705 C CA . SER A 1 87 ? 5.966 -2.264 -17.355 1.00 78.81 87 SER A CA 1
ATOM 706 C C . SER A 1 87 ? 6.986 -2.380 -18.482 1.00 78.81 87 SER A C 1
ATOM 708 O O . SER A 1 87 ? 8.176 -2.593 -18.251 1.00 78.81 87 SER A O 1
ATOM 710 N N . ASN A 1 88 ? 6.512 -2.198 -19.718 1.00 68.31 88 ASN A N 1
ATOM 711 C CA . ASN A 1 88 ? 7.342 -2.176 -20.931 1.00 68.31 88 ASN A CA 1
ATOM 712 C C . ASN A 1 88 ? 8.207 -0.904 -21.061 1.00 68.31 88 ASN A C 1
ATOM 714 O O . ASN A 1 88 ? 9.130 -0.855 -21.871 1.00 68.31 88 ASN A O 1
ATOM 718 N N . ARG A 1 89 ? 7.907 0.130 -20.268 1.00 59.53 89 ARG A N 1
ATOM 719 C CA . ARG A 1 89 ? 8.676 1.373 -20.140 1.00 59.53 89 ARG A CA 1
ATOM 720 C C . ARG A 1 89 ? 8.809 1.712 -18.664 1.00 59.53 89 ARG A C 1
ATOM 722 O O . ARG A 1 89 ? 7.801 1.703 -17.962 1.00 59.53 89 ARG A O 1
ATOM 729 N N . THR A 1 90 ? 10.003 2.036 -18.181 1.00 56.59 90 THR A N 1
ATOM 730 C CA . THR A 1 90 ? 10.175 2.469 -16.789 1.00 56.59 90 THR A CA 1
ATOM 731 C C . THR A 1 90 ? 10.821 3.840 -16.737 1.00 56.59 90 THR A C 1
ATOM 733 O O . THR A 1 90 ? 11.989 3.994 -17.086 1.00 56.59 90 THR A O 1
ATOM 736 N N . SER A 1 91 ? 10.065 4.822 -16.258 1.00 53.44 91 SER A N 1
ATOM 737 C CA . SER A 1 91 ? 10.601 6.112 -15.830 1.00 53.44 91 SER A CA 1
ATOM 738 C C . SER A 1 91 ? 11.041 5.968 -14.372 1.00 53.44 91 SER A C 1
ATOM 740 O O . SER A 1 91 ? 10.237 6.114 -13.453 1.00 53.44 91 SER A O 1
ATOM 742 N N . TYR A 1 92 ? 12.296 5.573 -14.151 1.00 51.09 92 TYR A N 1
ATOM 743 C CA . TYR A 1 92 ? 12.885 5.590 -12.809 1.00 51.09 92 TYR A CA 1
ATOM 744 C C . TYR A 1 92 ? 13.162 7.044 -12.409 1.00 51.09 92 TYR A C 1
ATOM 746 O O . TYR A 1 92 ? 13.666 7.809 -13.228 1.00 51.09 92 TYR A O 1
ATOM 754 N N . GLU A 1 93 ? 12.866 7.423 -11.162 1.00 45.44 93 GLU A N 1
ATOM 755 C CA . GLU A 1 93 ? 13.133 8.791 -10.679 1.00 45.44 93 GLU A CA 1
ATOM 756 C C . GLU A 1 93 ? 14.619 9.133 -10.647 1.00 45.44 93 GLU A C 1
ATOM 758 O O . GLU A 1 93 ? 14.978 10.295 -10.773 1.00 45.44 93 GLU A O 1
ATOM 763 N N . ASN A 1 94 ? 15.477 8.127 -10.471 1.00 45.62 94 ASN A N 1
ATOM 764 C CA . ASN A 1 94 ? 16.916 8.284 -10.329 1.00 45.62 94 ASN A CA 1
ATOM 765 C C . ASN A 1 94 ? 17.657 7.086 -10.941 1.00 45.62 94 ASN A C 1
ATOM 767 O O . ASN A 1 94 ? 17.139 5.966 -10.978 1.00 45.62 94 ASN A O 1
ATOM 771 N N . GLN A 1 95 ? 18.912 7.310 -11.344 1.00 42.00 95 GLN A N 1
ATOM 772 C CA . GLN A 1 95 ? 19.809 6.326 -11.975 1.00 42.00 95 GLN A CA 1
ATOM 773 C C . GLN A 1 95 ? 20.002 5.028 -11.152 1.00 42.00 95 GLN A C 1
ATOM 775 O O . GLN A 1 95 ? 20.389 3.999 -11.699 1.00 42.00 95 GLN A O 1
ATOM 780 N N . THR A 1 96 ? 19.678 5.045 -9.855 1.00 46.56 96 THR A N 1
ATOM 781 C CA . THR A 1 96 ? 19.811 3.930 -8.899 1.00 46.56 96 THR A CA 1
ATOM 782 C C . THR A 1 96 ? 18.588 3.008 -8.793 1.00 46.56 96 THR A C 1
ATOM 784 O O . THR A 1 96 ? 18.622 2.068 -8.005 1.00 46.56 96 THR A O 1
ATOM 787 N N . LYS A 1 97 ? 17.514 3.236 -9.568 1.00 54.66 97 LYS A N 1
ATOM 788 C CA . LYS A 1 97 ? 16.277 2.415 -9.586 1.00 54.66 97 LYS A CA 1
ATOM 789 C C . LYS A 1 97 ? 15.516 2.309 -8.250 1.00 54.66 97 LYS A C 1
ATOM 791 O O . LYS A 1 97 ? 14.660 1.443 -8.111 1.00 54.66 97 LYS A O 1
ATOM 796 N N . LYS A 1 98 ? 15.779 3.187 -7.276 1.00 50.84 98 LYS A N 1
ATOM 797 C CA . LYS A 1 98 ? 15.195 3.084 -5.922 1.00 50.84 98 LYS A CA 1
ATOM 798 C C . LYS A 1 98 ? 13.786 3.672 -5.760 1.00 50.84 98 LYS A C 1
ATOM 800 O O . LYS A 1 98 ? 13.190 3.486 -4.705 1.00 50.84 98 LYS A O 1
ATOM 805 N N . ALA A 1 99 ? 13.276 4.374 -6.775 1.00 50.44 99 ALA A N 1
ATOM 806 C CA . ALA A 1 99 ? 11.933 4.947 -6.792 1.00 50.44 99 ALA A CA 1
ATOM 807 C C . ALA A 1 99 ? 11.415 5.151 -8.226 1.00 50.44 99 ALA A C 1
ATOM 809 O O . ALA A 1 99 ? 12.191 5.280 -9.180 1.00 50.44 99 ALA A O 1
ATOM 810 N N . ILE A 1 100 ? 10.089 5.178 -8.372 1.00 55.53 100 ILE A N 1
ATOM 811 C CA . ILE A 1 100 ? 9.389 5.405 -9.643 1.00 55.53 100 ILE A CA 1
ATOM 812 C C . ILE A 1 100 ? 8.410 6.553 -9.455 1.00 55.53 100 ILE A C 1
ATOM 814 O O . ILE A 1 100 ? 7.565 6.497 -8.557 1.00 55.53 100 ILE A O 1
ATOM 818 N N . THR A 1 101 ? 8.443 7.532 -10.357 1.00 49.12 101 THR A N 1
ATOM 819 C CA . THR A 1 101 ? 7.315 8.430 -10.590 1.00 49.12 101 THR A CA 1
ATOM 820 C C . THR A 1 101 ? 6.828 8.265 -12.003 1.00 49.12 101 THR A C 1
ATOM 822 O O . THR A 1 101 ? 7.482 8.615 -12.977 1.00 49.12 101 THR A O 1
ATOM 825 N N . ASN A 1 102 ? 5.612 7.750 -12.110 1.00 50.50 102 ASN A N 1
ATOM 826 C CA . ASN A 1 102 ? 4.914 7.698 -13.377 1.00 50.50 102 ASN A CA 1
ATOM 827 C C . ASN A 1 102 ? 4.013 8.928 -13.532 1.00 50.50 102 ASN A C 1
ATOM 829 O O . ASN A 1 102 ? 2.809 8.821 -13.747 1.00 50.50 102 ASN A O 1
ATOM 833 N N . ARG A 1 103 ? 4.599 10.111 -13.312 1.00 44.88 103 ARG A N 1
ATOM 834 C CA . ARG A 1 103 ? 3.968 11.398 -13.618 1.00 44.88 103 ARG A CA 1
ATOM 835 C C . ARG A 1 103 ? 4.424 11.800 -15.017 1.00 44.88 103 ARG A C 1
ATOM 837 O O . ARG A 1 103 ? 5.314 12.630 -15.163 1.00 44.88 103 ARG A O 1
ATOM 844 N N . GLY A 1 104 ? 3.893 11.104 -16.018 1.00 36.50 104 GLY A N 1
ATOM 845 C CA . GLY A 1 104 ? 4.029 11.477 -17.426 1.00 36.50 104 GLY A CA 1
ATOM 846 C C . GLY A 1 104 ? 2.899 12.384 -17.871 1.00 36.50 104 GLY A C 1
ATOM 847 O O . GLY A 1 104 ? 1.793 12.266 -17.312 1.00 36.50 104 GLY A O 1
#

Radius of gyration: 16.55 Å; chains: 1; bounding box: 41×23×49 Å

Foldseek 3Di:
DDPPPDDDKDKDKDKDKDFAPPDFAAWEAEPNDTQQPEEPVVVVVQVVVLVVVQVVCVVVVVDDVPRDRDHSVNVRNGMHMYMYMYIPDFDQPDPVSNYGDPPD